Protein AF-A0A8S1L4P0-F1 (afdb_monomer_lite)

Structure (mmCIF, N/CA/C/O backbone):
data_AF-A0A8S1L4P0-F1
#
_entry.id   AF-A0A8S1L4P0-F1
#
loop_
_atom_site.group_PDB
_atom_site.id
_atom_site.type_symbol
_atom_site.label_atom_id
_atom_site.label_alt_id
_atom_site.label_comp_id
_atom_site.label_asym_id
_atom_site.label_entity_id
_atom_site.label_seq_id
_atom_site.pdbx_PDB_ins_code
_atom_site.Cartn_x
_atom_site.Cartn_y
_atom_site.Cartn_z
_atom_site.occupancy
_atom_site.B_iso_or_equiv
_atom_site.auth_seq_id
_atom_site.auth_comp_id
_atom_site.auth_asym_id
_atom_site.auth_atom_id
_atom_site.pdbx_PDB_model_num
ATOM 1 N N . MET A 1 1 ? -13.716 1.553 -16.088 1.00 51.84 1 MET A N 1
ATOM 2 C CA . MET A 1 1 ? -13.707 3.033 -16.037 1.00 51.84 1 MET A CA 1
ATOM 3 C C . MET A 1 1 ? -12.738 3.629 -17.053 1.00 51.84 1 MET A C 1
ATOM 5 O O . MET A 1 1 ? -13.216 4.311 -17.937 1.00 51.84 1 MET A O 1
ATOM 9 N N . LEU A 1 2 ? -11.431 3.328 -17.020 1.00 53.69 2 LEU A N 1
ATOM 10 C CA . LEU A 1 2 ? -10.482 3.833 -18.037 1.00 53.69 2 LEU A CA 1
ATOM 11 C C . LEU A 1 2 ? -10.821 3.385 -19.470 1.00 53.69 2 LEU A C 1
ATOM 13 O O . LEU A 1 2 ? -10.847 4.226 -20.359 1.00 53.69 2 LEU A O 1
ATOM 17 N N . MET A 1 3 ? -11.190 2.110 -19.658 1.00 55.22 3 MET A N 1
ATOM 18 C CA . MET A 1 3 ? -11.624 1.569 -20.959 1.00 55.22 3 MET A CA 1
ATOM 19 C C . MET A 1 3 ? -12.799 2.345 -21.574 1.00 55.22 3 MET A C 1
ATOM 21 O O . MET A 1 3 ? -12.795 2.590 -22.769 1.00 55.22 3 MET A O 1
ATOM 25 N N . LEU A 1 4 ? -13.745 2.819 -20.753 1.00 64.50 4 LEU A N 1
ATOM 26 C CA . LEU A 1 4 ? -14.908 3.588 -21.219 1.00 64.50 4 LEU A CA 1
ATOM 27 C C . LEU A 1 4 ? -14.502 4.952 -21.792 1.00 64.50 4 LEU A C 1
ATOM 29 O O . LEU A 1 4 ? -15.059 5.398 -22.786 1.00 64.50 4 LEU A O 1
ATOM 33 N N . PHE A 1 5 ? -13.513 5.616 -21.188 1.00 60.81 5 PHE A N 1
ATOM 34 C CA . PHE A 1 5 ? -12.991 6.881 -21.707 1.00 60.81 5 PHE A CA 1
ATOM 35 C C . PHE A 1 5 ? -12.177 6.678 -22.992 1.00 60.81 5 PHE A C 1
ATOM 37 O O . PHE A 1 5 ? -12.190 7.544 -23.864 1.00 60.81 5 PHE A O 1
ATOM 44 N N . THR A 1 6 ? -11.500 5.529 -23.123 1.00 63.00 6 THR A N 1
ATOM 45 C CA . THR A 1 6 ? -10.758 5.168 -24.342 1.00 63.00 6 THR A CA 1
ATOM 46 C C . THR A 1 6 ? -11.716 4.833 -25.489 1.00 63.00 6 THR A C 1
ATOM 48 O O . THR A 1 6 ? -11.514 5.294 -26.607 1.00 63.00 6 THR A O 1
ATOM 51 N N . GLU A 1 7 ? -12.796 4.102 -25.198 1.00 67.69 7 GLU A N 1
ATOM 52 C CA . GLU A 1 7 ? -13.884 3.800 -26.141 1.00 67.69 7 GLU A CA 1
ATOM 53 C C . GLU A 1 7 ? -14.654 5.058 -26.568 1.00 67.69 7 GLU A C 1
ATOM 55 O O . GLU A 1 7 ? -15.063 5.167 -27.719 1.00 67.69 7 GLU A O 1
ATOM 60 N N . ALA A 1 8 ? -14.789 6.044 -25.678 1.00 77.00 8 ALA A N 1
ATOM 61 C CA . ALA A 1 8 ? -15.396 7.340 -25.982 1.00 77.00 8 ALA A CA 1
ATOM 62 C C . ALA A 1 8 ? -14.486 8.288 -26.792 1.00 77.00 8 ALA A C 1
ATOM 64 O O . ALA A 1 8 ? -14.881 9.422 -27.062 1.00 77.00 8 ALA A O 1
ATOM 65 N N . GLY A 1 9 ? -13.267 7.867 -27.156 1.00 73.00 9 GLY A N 1
ATOM 66 C CA . GLY A 1 9 ? -12.324 8.673 -27.940 1.00 73.00 9 GLY A CA 1
ATOM 67 C C . GLY A 1 9 ? -11.803 9.921 -27.217 1.00 73.00 9 GLY A C 1
ATOM 68 O O . GLY A 1 9 ? -11.283 10.833 -27.859 1.00 73.00 9 GLY A O 1
ATOM 69 N N . LEU A 1 10 ? -11.948 9.989 -25.890 1.00 74.56 10 LEU A N 1
ATOM 70 C CA . LEU A 1 10 ? -11.500 11.133 -25.105 1.00 74.56 10 LEU A CA 1
ATOM 71 C C . LEU A 1 10 ? -9.979 11.067 -24.892 1.00 74.56 10 LEU A C 1
ATOM 73 O O . LEU A 1 10 ? -9.451 9.998 -24.575 1.00 74.56 10 LEU A O 1
ATOM 77 N N . PRO A 1 11 ? -9.252 12.190 -25.027 1.00 63.84 11 PRO A N 1
ATOM 78 C CA . PRO A 1 11 ? -7.826 12.223 -24.734 1.00 63.84 11 PRO A CA 1
ATOM 79 C C . PRO A 1 11 ? -7.593 12.014 -23.231 1.00 63.84 11 PRO A C 1
ATOM 81 O O . PRO A 1 11 ? -8.102 12.763 -22.398 1.00 63.84 11 PRO A O 1
ATOM 84 N N . ILE A 1 12 ? -6.804 10.993 -22.883 1.00 64.81 12 ILE A N 1
ATOM 85 C CA . ILE A 1 12 ? -6.453 10.645 -21.499 1.00 64.81 12 ILE A CA 1
ATOM 86 C C . ILE A 1 12 ? -4.948 10.810 -21.317 1.00 64.81 12 ILE A C 1
ATOM 88 O O . ILE A 1 12 ? -4.153 10.299 -22.104 1.00 64.81 12 ILE A O 1
ATOM 92 N N . ILE A 1 13 ? -4.556 11.469 -20.230 1.00 71.44 13 ILE A N 1
ATOM 93 C CA . ILE A 1 13 ? -3.169 11.506 -19.766 1.00 71.44 13 ILE A CA 1
ATOM 94 C C . ILE A 1 13 ? -3.050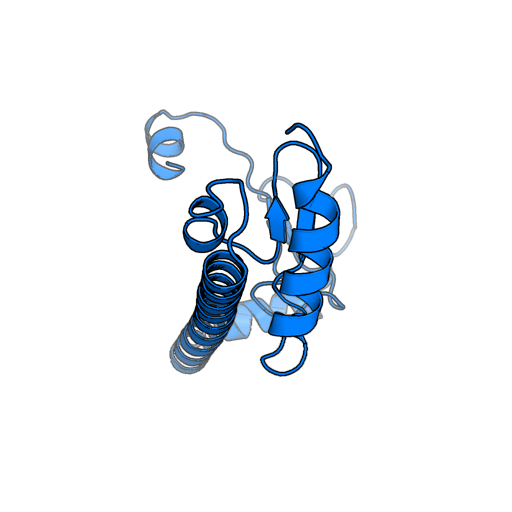 10.553 -18.579 1.00 71.44 13 ILE A C 1
ATOM 96 O O . ILE A 1 13 ? -3.800 10.674 -17.612 1.00 71.44 13 ILE A O 1
ATOM 100 N N . LEU A 1 14 ? -2.104 9.614 -18.641 1.00 67.94 14 LEU A N 1
ATOM 101 C CA . LEU A 1 14 ? -1.837 8.675 -17.554 1.00 67.94 14 LEU A CA 1
ATOM 102 C C . LEU A 1 14 ? -0.432 8.904 -16.995 1.00 67.94 14 LEU A C 1
ATOM 104 O O . LEU A 1 14 ? 0.560 8.784 -17.719 1.00 67.94 14 LEU A O 1
ATOM 108 N N . GLY A 1 15 ? -0.376 9.228 -15.701 1.00 74.31 15 GLY A N 1
ATOM 109 C CA . GLY A 1 15 ? 0.842 9.258 -14.898 1.00 74.31 15 GLY A CA 1
ATOM 110 C C . GLY A 1 15 ? 0.883 8.049 -13.967 1.00 74.31 15 GLY A C 1
ATOM 111 O O . GLY A 1 15 ? 0.089 7.954 -13.035 1.00 74.31 15 GLY A O 1
ATOM 112 N N . GLN A 1 16 ? 1.792 7.115 -14.227 1.00 77.94 16 GLN A N 1
ATOM 113 C CA . GLN A 1 16 ? 1.996 5.909 -13.427 1.00 77.94 16 GLN A CA 1
ATOM 114 C C . GLN A 1 16 ? 3.233 6.078 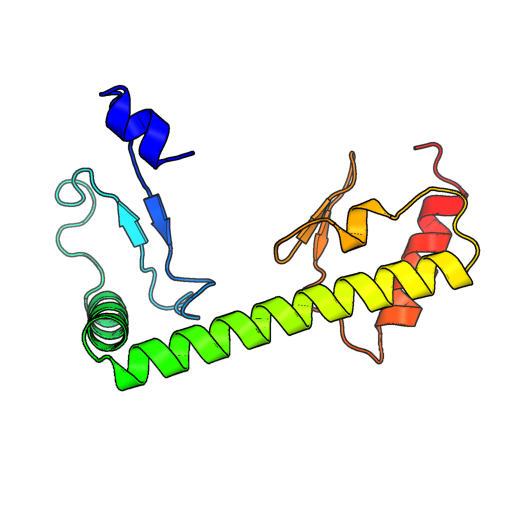-12.543 1.00 77.94 16 GLN A C 1
ATOM 116 O O . GLN A 1 16 ? 4.290 6.428 -13.054 1.00 77.94 16 GLN A O 1
ATOM 121 N N . SER A 1 17 ? 3.133 5.790 -11.244 1.00 80.69 17 SER A N 1
ATOM 122 C CA . SER A 1 17 ? 4.294 5.662 -10.346 1.00 80.69 17 SER A CA 1
ATOM 123 C C . SER A 1 17 ? 4.553 4.189 -10.029 1.00 80.69 17 SER A C 1
ATOM 125 O O . SER A 1 17 ? 3.610 3.395 -9.936 1.00 80.69 17 SER A O 1
ATOM 127 N N . PHE A 1 18 ? 5.830 3.836 -9.857 1.00 78.75 18 PHE A N 1
ATOM 128 C CA . PHE A 1 18 ? 6.261 2.502 -9.429 1.00 78.75 18 PHE A CA 1
ATOM 129 C C . PHE A 1 18 ? 6.760 2.454 -7.976 1.00 78.75 18 PHE A C 1
ATOM 131 O O . PHE A 1 18 ? 7.237 1.421 -7.504 1.00 78.75 18 PHE A O 1
ATOM 138 N N . ASP A 1 19 ? 6.643 3.557 -7.236 1.00 79.06 19 ASP A N 1
ATOM 139 C CA . ASP A 1 19 ? 7.245 3.684 -5.907 1.00 79.06 19 ASP A CA 1
ATOM 140 C C . ASP A 1 19 ? 6.623 2.702 -4.908 1.00 79.06 19 ASP A C 1
ATOM 142 O O . ASP A 1 19 ? 7.320 1.942 -4.241 1.00 79.06 19 ASP A O 1
ATOM 146 N N . GLN A 1 20 ? 5.290 2.675 -4.834 1.00 72.56 20 GLN A N 1
ATOM 147 C CA . GLN A 1 20 ? 4.572 1.927 -3.798 1.00 72.56 20 GLN A CA 1
ATOM 148 C C . GLN A 1 20 ? 4.256 0.479 -4.186 1.00 72.56 20 GLN A C 1
ATOM 150 O O . GLN A 1 20 ? 4.218 -0.390 -3.320 1.00 72.56 20 GLN A O 1
ATOM 155 N N . ASN A 1 21 ? 4.017 0.200 -5.469 1.00 76.00 21 ASN A N 1
ATOM 156 C CA . ASN A 1 21 ? 3.650 -1.141 -5.942 1.00 76.00 21 ASN A CA 1
ATOM 157 C C . ASN A 1 21 ? 4.868 -2.021 -6.276 1.00 76.00 21 ASN A C 1
ATOM 159 O O . ASN A 1 21 ? 4.749 -3.244 -6.251 1.00 76.00 21 ASN A O 1
ATOM 163 N N . MET A 1 22 ? 6.022 -1.422 -6.582 1.00 79.81 22 MET A N 1
ATOM 164 C CA . MET A 1 22 ? 7.283 -2.133 -6.813 1.00 79.81 22 MET A CA 1
ATOM 165 C C . MET A 1 22 ? 8.333 -1.846 -5.731 1.00 79.81 22 MET A C 1
ATOM 167 O O . MET A 1 22 ? 9.422 -2.405 -5.788 1.00 79.81 22 MET A O 1
ATOM 171 N N . GLY A 1 23 ? 8.030 -1.000 -4.738 1.00 76.00 23 GLY A N 1
ATOM 172 C CA . GLY A 1 23 ? 8.966 -0.656 -3.660 1.00 76.00 23 GLY A CA 1
ATOM 173 C C . GLY A 1 23 ? 10.147 0.204 -4.125 1.00 76.00 23 GLY A C 1
ATOM 174 O O . GLY A 1 23 ? 11.186 0.237 -3.470 1.00 76.00 23 GLY A O 1
ATOM 175 N N . LEU A 1 24 ? 10.014 0.890 -5.263 1.00 75.12 24 LEU A N 1
ATOM 176 C CA . LEU A 1 24 ? 11.104 1.599 -5.937 1.00 75.12 24 LEU A CA 1
ATOM 177 C C . LEU A 1 24 ? 11.167 3.094 -5.584 1.00 75.12 24 LEU A C 1
ATOM 179 O O . LEU A 1 24 ? 11.695 3.886 -6.359 1.00 75.12 24 LEU A O 1
ATOM 183 N N . SER A 1 25 ? 10.702 3.483 -4.393 1.00 70.81 25 SER A N 1
ATOM 184 C CA . SER A 1 25 ? 10.639 4.883 -3.936 1.00 70.81 25 SER A CA 1
ATOM 185 C C . SER A 1 25 ? 11.975 5.639 -4.029 1.00 70.81 25 SER A C 1
ATOM 187 O O . SER A 1 25 ? 12.000 6.847 -4.264 1.00 70.81 25 SER A O 1
ATOM 189 N N . GLY A 1 26 ? 13.103 4.937 -3.867 1.00 69.25 26 GLY A N 1
ATOM 190 C CA . GLY A 1 26 ? 14.447 5.514 -4.005 1.00 69.25 26 GLY A CA 1
ATOM 191 C C . GLY A 1 26 ? 14.930 5.672 -5.452 1.00 69.25 26 GLY A C 1
ATOM 192 O O . GLY A 1 26 ? 15.896 6.385 -5.696 1.00 69.25 26 GLY A O 1
ATOM 193 N N . GLN A 1 27 ? 14.266 5.030 -6.415 1.00 71.69 27 GLN A N 1
ATOM 194 C CA . GLN A 1 27 ? 14.671 4.989 -7.825 1.00 71.69 27 GLN A CA 1
ATOM 195 C C . GLN A 1 27 ? 13.963 6.041 -8.690 1.00 71.69 27 GLN A C 1
ATOM 197 O O . GLN A 1 27 ? 14.332 6.216 -9.850 1.00 71.69 27 GLN A O 1
ATOM 202 N N . ARG A 1 28 ? 12.975 6.757 -8.125 1.00 68.25 28 ARG A N 1
ATOM 203 C CA . ARG A 1 28 ? 12.278 7.897 -8.754 1.00 68.25 28 ARG A CA 1
ATOM 204 C C . ARG A 1 28 ? 11.692 7.541 -10.124 1.00 68.25 28 ARG A C 1
ATOM 206 O O . ARG A 1 28 ? 11.937 8.232 -11.112 1.00 68.25 28 ARG A O 1
ATOM 213 N N . ILE A 1 29 ? 10.933 6.448 -10.182 1.00 72.00 29 ILE A N 1
ATOM 214 C CA . ILE A 1 29 ? 10.419 5.906 -11.443 1.00 72.00 29 ILE A CA 1
ATOM 215 C C . ILE A 1 29 ? 8.934 6.221 -11.572 1.00 72.00 29 ILE A C 1
ATOM 217 O O . ILE A 1 29 ? 8.105 5.798 -10.763 1.00 72.00 29 ILE A O 1
ATOM 221 N N . GLY A 1 30 ? 8.592 6.876 -12.672 1.00 67.19 30 GLY A N 1
ATOM 222 C CA . GLY A 1 30 ? 7.228 6.970 -13.154 1.00 67.19 30 GLY A CA 1
ATOM 223 C C . GLY A 1 30 ? 7.191 6.912 -14.675 1.00 67.19 30 GLY A C 1
ATOM 224 O O . GLY A 1 30 ? 8.207 7.103 -15.341 1.00 67.19 30 GLY A O 1
ATOM 225 N N . CYS A 1 31 ? 6.016 6.636 -15.226 1.00 68.12 31 CYS A N 1
ATOM 226 C CA . CYS A 1 31 ? 5.746 6.706 -16.652 1.00 68.12 31 CYS A CA 1
ATOM 227 C C . CYS A 1 31 ? 4.655 7.752 -16.886 1.00 68.12 31 CYS A C 1
ATOM 229 O O . CYS A 1 31 ? 3.537 7.603 -16.396 1.00 68.12 31 CYS A O 1
ATOM 231 N N . LEU A 1 32 ? 4.983 8.810 -17.626 1.00 67.94 32 LEU A N 1
ATOM 232 C CA . LEU A 1 32 ? 4.011 9.758 -18.160 1.00 67.94 32 LEU A CA 1
ATOM 233 C C . LEU A 1 32 ? 3.979 9.569 -19.674 1.00 67.94 32 LEU A C 1
ATOM 235 O O . LEU A 1 32 ? 4.992 9.764 -20.343 1.00 67.94 32 LEU A O 1
ATOM 239 N N . SER A 1 33 ? 2.822 9.206 -20.222 1.00 56.62 33 SER A N 1
ATOM 240 C CA . SER A 1 33 ? 2.701 8.811 -21.637 1.00 56.62 33 SER A CA 1
ATOM 241 C C . SER A 1 33 ? 2.741 9.985 -22.639 1.00 56.62 33 SER A C 1
ATOM 243 O O . SER A 1 33 ? 2.274 9.840 -23.762 1.00 56.62 33 SER A O 1
ATOM 245 N N . LEU A 1 34 ? 3.271 11.158 -22.262 1.00 50.25 34 LEU A N 1
ATOM 246 C CA . LEU A 1 34 ? 3.051 12.413 -22.998 1.00 50.25 34 LEU A CA 1
ATOM 247 C C . LEU A 1 34 ? 4.274 13.343 -23.083 1.00 50.25 34 LEU A C 1
ATOM 249 O O . LEU A 1 34 ? 4.128 14.550 -23.012 1.00 50.25 34 LEU A O 1
ATOM 253 N N . VAL A 1 35 ? 5.465 12.790 -23.351 1.00 48.31 35 VAL A N 1
ATOM 254 C CA . VAL A 1 35 ? 6.716 13.530 -23.658 1.00 48.31 35 VAL A CA 1
ATOM 255 C C . VAL A 1 35 ? 7.512 13.965 -22.415 1.00 48.31 35 VAL A C 1
ATOM 257 O O . VAL A 1 35 ? 7.218 14.967 -21.779 1.00 48.31 35 VAL A O 1
ATOM 260 N N . SER A 1 36 ? 8.595 13.240 -22.098 1.00 48.38 36 SER A N 1
ATOM 261 C CA . SER A 1 36 ? 9.541 13.602 -21.020 1.00 48.38 36 SER A CA 1
ATOM 262 C C . SER A 1 36 ? 10.829 14.283 -21.509 1.00 48.38 36 SER A C 1
ATOM 264 O O . SER A 1 36 ? 11.655 14.677 -20.689 1.00 48.38 36 SER A O 1
ATOM 266 N N . ARG A 1 37 ? 11.044 14.393 -22.830 1.00 45.22 37 ARG A N 1
ATOM 267 C CA . ARG A 1 37 ? 12.354 14.764 -23.405 1.00 45.22 37 ARG A CA 1
ATOM 268 C C . ARG A 1 37 ? 12.710 16.249 -23.223 1.00 45.22 37 ARG A C 1
ATOM 270 O O . ARG A 1 37 ? 13.883 16.593 -23.252 1.00 45.22 37 ARG A O 1
ATOM 277 N N . SER A 1 38 ? 11.718 17.116 -23.025 1.00 46.19 38 SER A N 1
ATOM 278 C CA . SER A 1 38 ? 11.911 18.558 -22.806 1.00 46.19 38 SER A CA 1
ATOM 279 C C . SER A 1 38 ? 12.225 18.926 -21.355 1.00 46.19 38 SER A C 1
ATOM 281 O O . SER A 1 38 ? 12.752 20.007 -21.114 1.00 46.19 38 SER A O 1
ATOM 283 N N . LEU A 1 39 ? 11.908 18.052 -20.393 1.00 53.25 39 LEU A N 1
ATOM 284 C CA . LEU A 1 39 ? 12.087 18.335 -18.969 1.00 53.25 39 LEU A CA 1
ATOM 285 C C . LEU A 1 39 ? 13.427 17.804 -18.468 1.00 53.25 39 LEU A C 1
ATOM 287 O O . LEU A 1 39 ? 14.206 18.582 -17.927 1.00 53.25 39 LEU A O 1
ATOM 291 N N . TRP A 1 40 ? 13.730 16.521 -18.693 1.00 54.22 40 TRP A N 1
ATOM 292 C CA . TRP A 1 40 ? 14.994 15.898 -18.284 1.00 54.22 40 TRP A CA 1
ATOM 293 C C . TRP A 1 40 ? 15.596 15.135 -19.470 1.00 54.22 40 TRP A C 1
ATOM 295 O O . TRP A 1 40 ? 14.927 14.295 -20.068 1.00 54.22 40 TRP A O 1
ATOM 305 N N . SER A 1 41 ? 16.860 15.428 -19.804 1.00 52.81 41 SER A N 1
ATOM 306 C CA . SER A 1 41 ? 17.555 14.887 -20.988 1.00 52.81 41 SER A CA 1
ATOM 307 C C . SER A 1 41 ? 17.505 13.351 -21.058 1.00 52.81 41 SER A C 1
ATOM 309 O O . SER A 1 41 ? 17.110 12.787 -22.079 1.00 52.81 41 SER A O 1
ATOM 311 N N . CYS A 1 42 ? 17.800 12.675 -19.941 1.00 56.25 42 CYS A N 1
ATOM 312 C CA . CYS A 1 42 ? 17.732 11.219 -19.813 1.00 56.25 42 CYS A CA 1
ATOM 313 C C . CYS A 1 42 ? 17.012 10.835 -18.505 1.00 56.25 42 CYS A C 1
ATOM 315 O O . CYS A 1 42 ? 17.474 11.235 -17.434 1.00 56.25 42 CYS A O 1
ATOM 317 N N . PRO A 1 43 ? 15.908 10.066 -18.545 1.00 64.00 43 PRO A N 1
ATOM 318 C CA . PRO A 1 43 ? 15.241 9.587 -17.335 1.00 64.00 43 PRO A CA 1
ATOM 319 C C . PRO A 1 43 ? 16.081 8.524 -16.588 1.00 64.00 43 PRO A C 1
ATOM 321 O O . PRO A 1 43 ? 16.938 7.881 -17.202 1.00 64.00 43 PRO A O 1
ATOM 324 N N . PRO A 1 44 ? 15.837 8.287 -15.280 1.00 70.31 44 PRO A N 1
ATOM 325 C CA . PRO A 1 44 ? 16.554 7.278 -14.492 1.00 70.31 44 PRO A CA 1
ATOM 326 C C . PRO A 1 44 ? 16.417 5.856 -15.074 1.00 70.31 44 PRO A C 1
ATOM 328 O O . PRO A 1 44 ? 15.351 5.244 -15.033 1.00 70.31 44 PRO A O 1
ATOM 331 N N . VAL A 1 45 ? 17.514 5.305 -15.606 1.00 74.00 45 VAL A N 1
ATOM 332 C CA . VAL A 1 45 ? 17.503 4.024 -16.348 1.00 74.00 45 VAL A CA 1
ATOM 333 C C . VAL A 1 45 ? 17.425 2.805 -15.429 1.00 74.00 45 VAL A C 1
ATOM 335 O O . VAL A 1 45 ? 16.788 1.811 -15.770 1.00 74.00 45 VAL A O 1
ATOM 338 N N . HIS A 1 46 ? 18.078 2.858 -14.266 1.00 75.69 46 HIS A N 1
ATOM 339 C CA . HIS A 1 46 ? 18.227 1.690 -13.394 1.00 75.69 46 HIS A CA 1
ATOM 340 C C . HIS A 1 46 ? 16.870 1.144 -12.940 1.00 75.69 46 HIS A C 1
ATOM 342 O O . HIS A 1 46 ? 16.557 -0.029 -13.142 1.00 75.69 46 HIS A O 1
ATOM 348 N N . GLY A 1 47 ? 16.026 2.026 -12.414 1.00 73.06 47 GLY A N 1
ATOM 349 C CA . GLY A 1 47 ? 14.684 1.676 -11.995 1.00 73.06 47 GLY A CA 1
ATOM 350 C C . GLY A 1 47 ? 13.777 1.210 -13.139 1.00 73.06 47 GLY A C 1
ATOM 351 O O . GLY A 1 47 ? 13.076 0.207 -13.002 1.00 73.06 47 GLY A O 1
ATOM 352 N N . ALA A 1 48 ? 13.845 1.876 -14.296 1.00 76.50 48 ALA A N 1
ATOM 353 C CA . ALA A 1 48 ? 13.107 1.461 -15.487 1.00 76.50 48 ALA A CA 1
ATOM 354 C C . ALA A 1 48 ? 13.488 0.037 -15.934 1.00 76.50 48 ALA A C 1
ATOM 356 O O . ALA A 1 48 ? 12.612 -0.748 -16.291 1.00 76.50 48 ALA A O 1
ATOM 357 N N . ARG A 1 49 ? 14.772 -0.334 -15.843 1.00 81.56 49 ARG A N 1
ATOM 358 C CA . ARG A 1 49 ? 15.259 -1.677 -16.191 1.00 81.56 49 ARG A CA 1
ATOM 359 C C . ARG A 1 49 ? 14.817 -2.752 -15.197 1.00 81.56 49 ARG A C 1
ATOM 361 O O . ARG A 1 49 ? 14.541 -3.881 -15.603 1.00 81.56 49 ARG A O 1
ATOM 368 N N . ILE A 1 50 ? 14.716 -2.414 -13.910 1.00 82.44 50 ILE A N 1
ATOM 369 C CA . ILE A 1 50 ? 14.137 -3.307 -12.894 1.00 82.44 50 ILE A CA 1
ATOM 370 C C . ILE A 1 50 ? 12.663 -3.569 -13.216 1.00 82.44 50 ILE A C 1
ATOM 372 O O . ILE A 1 50 ? 12.261 -4.728 -13.324 1.00 82.44 50 ILE A O 1
ATOM 376 N N . ALA A 1 51 ? 11.879 -2.509 -13.439 1.00 82.44 51 ALA A N 1
ATOM 377 C CA . ALA A 1 51 ? 10.469 -2.632 -13.804 1.00 82.44 51 ALA A CA 1
ATOM 378 C C . ALA A 1 51 ? 10.293 -3.442 -15.102 1.00 82.44 51 ALA A C 1
ATOM 380 O O . ALA A 1 51 ? 9.476 -4.358 -15.154 1.00 82.44 51 ALA A O 1
ATOM 381 N N . GLU A 1 52 ? 11.116 -3.179 -16.122 1.00 85.75 52 GLU A N 1
ATOM 382 C CA . GLU A 1 52 ? 11.142 -3.942 -17.373 1.00 85.75 52 GLU A CA 1
ATOM 383 C C . GLU A 1 52 ? 11.413 -5.434 -17.133 1.00 85.75 52 GLU A C 1
ATOM 385 O O . GLU A 1 52 ? 10.709 -6.284 -17.675 1.00 85.75 52 GLU A O 1
ATOM 390 N N . THR A 1 53 ? 12.405 -5.765 -16.306 1.00 87.19 53 THR A N 1
ATOM 391 C CA . THR A 1 53 ? 12.779 -7.158 -16.015 1.00 87.19 53 THR A CA 1
ATOM 392 C C . THR A 1 53 ? 11.647 -7.903 -15.308 1.00 87.19 53 THR A C 1
ATOM 394 O O . THR A 1 53 ? 11.345 -9.045 -15.664 1.00 87.19 53 THR A O 1
ATOM 397 N N . ILE A 1 54 ? 10.991 -7.249 -14.342 1.00 86.94 54 ILE A N 1
ATOM 398 C CA . ILE A 1 54 ? 9.840 -7.807 -13.619 1.00 86.94 54 ILE A CA 1
ATOM 399 C C . ILE A 1 54 ? 8.675 -8.057 -14.580 1.00 86.94 54 ILE A C 1
ATOM 401 O O . ILE A 1 54 ? 8.065 -9.121 -14.526 1.00 86.94 54 ILE A O 1
ATOM 405 N N . LEU A 1 55 ? 8.380 -7.108 -15.472 1.00 87.50 55 LEU A N 1
ATOM 406 C CA . LEU A 1 55 ? 7.245 -7.199 -16.394 1.00 87.50 55 LEU A CA 1
ATOM 407 C C . LEU A 1 55 ? 7.485 -8.171 -17.559 1.00 87.50 55 LEU A C 1
ATOM 409 O O . LEU A 1 55 ? 6.540 -8.811 -18.015 1.00 87.50 55 LEU A O 1
ATOM 413 N N . LYS A 1 56 ? 8.726 -8.309 -18.046 1.00 89.25 56 LYS A N 1
ATOM 414 C CA . LYS A 1 56 ? 9.056 -9.189 -19.182 1.00 89.25 56 LYS A CA 1
ATOM 415 C C . LYS A 1 56 ? 9.193 -10.661 -18.806 1.00 89.25 56 LYS A C 1
ATOM 417 O O . LYS A 1 56 ? 8.999 -11.512 -19.669 1.00 89.25 56 LYS A O 1
ATOM 422 N N . ASN A 1 57 ? 9.559 -10.983 -17.565 1.00 92.38 57 ASN A N 1
ATOM 423 C CA . ASN A 1 57 ? 9.773 -12.366 -17.142 1.00 92.38 57 ASN A CA 1
ATOM 424 C C . ASN A 1 57 ? 8.512 -12.937 -16.466 1.00 92.38 57 ASN A C 1
ATOM 426 O O . ASN A 1 57 ? 8.218 -12.546 -15.335 1.00 92.38 57 ASN A O 1
ATOM 430 N N . PRO A 1 58 ? 7.810 -13.920 -17.068 1.00 92.06 58 PRO A N 1
ATOM 431 C CA . PRO A 1 58 ? 6.562 -14.448 -16.514 1.00 92.06 58 PRO A CA 1
ATOM 432 C C . PRO A 1 58 ? 6.696 -15.011 -15.094 1.00 92.06 58 PRO A C 1
ATOM 434 O O . PRO A 1 58 ? 5.771 -14.889 -14.296 1.00 92.06 58 PRO A O 1
ATOM 437 N N . LYS A 1 59 ? 7.847 -15.607 -14.749 1.00 92.62 59 LYS A N 1
ATOM 438 C CA . LYS A 1 59 ? 8.073 -16.179 -13.412 1.00 92.62 59 LYS A CA 1
ATOM 439 C C . LYS A 1 59 ? 8.183 -15.084 -12.351 1.00 92.62 59 LYS A C 1
ATOM 441 O O . LYS A 1 59 ? 7.537 -15.172 -11.310 1.00 92.62 59 LYS A O 1
ATOM 446 N N . ILE A 1 60 ? 8.977 -14.049 -12.631 1.00 90.25 60 ILE A N 1
ATOM 447 C CA . ILE A 1 60 ? 9.188 -12.917 -11.715 1.00 90.25 60 ILE A CA 1
ATOM 448 C C . ILE A 1 60 ? 7.912 -12.079 -11.615 1.00 90.25 60 ILE A C 1
ATOM 450 O O . ILE A 1 60 ? 7.529 -11.675 -10.523 1.00 90.25 60 ILE A O 1
ATOM 454 N N . TYR A 1 61 ? 7.202 -11.898 -12.729 1.00 89.31 61 TYR A N 1
ATOM 455 C CA . TYR A 1 61 ? 5.916 -11.214 -12.759 1.00 89.31 61 TYR A CA 1
ATOM 456 C C . TYR A 1 61 ? 4.881 -11.878 -11.839 1.00 89.31 61 TYR A C 1
ATOM 458 O O . TYR A 1 61 ? 4.219 -11.199 -11.056 1.00 89.31 61 TYR A O 1
ATOM 466 N N . GLN A 1 62 ? 4.765 -13.210 -11.882 1.00 91.38 62 GLN A N 1
ATOM 467 C CA . GLN A 1 62 ? 3.853 -13.945 -10.998 1.00 91.38 62 GLN A CA 1
ATOM 468 C C . GLN A 1 62 ? 4.255 -13.840 -9.523 1.00 91.38 62 GLN A C 1
ATOM 470 O O . GLN A 1 62 ? 3.384 -13.709 -8.660 1.00 91.38 62 GLN A O 1
ATOM 475 N N . LEU A 1 63 ? 5.558 -13.857 -9.227 1.00 92.00 63 LEU A N 1
ATOM 476 C CA . LEU A 1 63 ? 6.056 -13.632 -7.871 1.00 92.00 63 LEU A CA 1
ATOM 477 C C . LEU A 1 63 ? 5.694 -12.226 -7.376 1.00 92.00 63 LEU A C 1
ATOM 479 O O . LEU A 1 63 ? 5.098 -12.095 -6.310 1.00 92.00 63 LEU A O 1
ATOM 483 N N . TRP A 1 64 ? 5.952 -11.199 -8.186 1.00 91.38 64 TRP A N 1
ATOM 484 C CA . TRP A 1 64 ? 5.591 -9.817 -7.874 1.00 91.38 64 TRP A CA 1
ATOM 485 C C . TRP A 1 64 ? 4.081 -9.660 -7.640 1.00 91.38 64 TRP A C 1
ATOM 487 O O . TRP A 1 64 ? 3.664 -9.088 -6.634 1.00 91.38 64 TRP A O 1
ATOM 497 N N . LEU A 1 65 ? 3.235 -10.245 -8.499 1.00 90.44 65 LEU A N 1
ATOM 498 C CA . LEU A 1 65 ? 1.781 -10.245 -8.302 1.00 90.44 65 LEU A CA 1
ATOM 499 C C . LEU A 1 65 ? 1.371 -10.901 -6.978 1.00 90.44 65 LEU A C 1
ATOM 501 O O . LEU A 1 65 ? 0.453 -10.421 -6.308 1.00 90.44 65 LEU A O 1
ATOM 505 N N . LYS A 1 66 ? 2.027 -12.002 -6.599 1.00 92.81 66 LYS A N 1
ATOM 506 C CA . LYS A 1 66 ? 1.783 -12.676 -5.320 1.00 92.81 66 LYS A CA 1
ATOM 507 C C . LYS A 1 66 ? 2.164 -11.775 -4.146 1.00 92.81 66 LYS A C 1
ATOM 509 O O . LYS A 1 66 ? 1.364 -11.629 -3.227 1.00 92.81 66 LYS A O 1
ATOM 514 N N . GLU A 1 67 ? 3.334 -11.149 -4.181 1.00 89.44 67 GLU A N 1
ATOM 515 C CA . GLU A 1 67 ? 3.810 -10.256 -3.118 1.00 89.44 67 GLU A CA 1
ATOM 516 C C . GLU A 1 67 ? 2.912 -9.027 -2.951 1.00 89.44 67 GLU A C 1
ATOM 518 O O . GLU A 1 67 ? 2.493 -8.715 -1.835 1.00 89.44 67 GLU A O 1
ATOM 523 N N . VAL A 1 68 ? 2.519 -8.383 -4.055 1.00 89.38 68 VAL A N 1
ATOM 524 C CA . VAL A 1 68 ? 1.586 -7.246 -4.029 1.00 89.38 68 VAL A CA 1
ATOM 525 C C . VAL A 1 68 ? 0.237 -7.653 -3.434 1.00 89.38 68 VAL A C 1
ATOM 527 O O . VAL A 1 68 ? -0.313 -6.931 -2.599 1.00 89.38 68 VAL A O 1
ATOM 530 N N . ARG A 1 69 ? -0.288 -8.832 -3.797 1.00 90.31 69 ARG A N 1
ATOM 531 C CA . ARG A 1 69 ? -1.529 -9.364 -3.208 1.00 90.31 69 ARG A CA 1
ATOM 532 C C . ARG A 1 69 ? -1.396 -9.621 -1.711 1.00 90.31 69 ARG A C 1
ATOM 534 O O . ARG A 1 69 ? -2.305 -9.260 -0.969 1.00 90.31 69 ARG A O 1
ATOM 541 N N . LEU A 1 70 ? -0.284 -10.200 -1.262 1.00 90.88 70 LEU A N 1
ATOM 542 C CA . LEU A 1 70 ? -0.029 -10.439 0.162 1.00 90.88 70 LEU A CA 1
ATOM 543 C C . LEU A 1 70 ? 0.034 -9.124 0.948 1.00 90.88 70 LEU A C 1
ATOM 545 O O . LEU A 1 70 ? -0.570 -9.014 2.015 1.00 90.88 70 LEU A O 1
ATOM 549 N N . MET A 1 71 ? 0.697 -8.098 0.406 1.00 87.12 71 MET A N 1
ATOM 550 C CA . MET A 1 71 ? 0.739 -6.771 1.026 1.00 87.12 71 MET A CA 1
ATOM 551 C C . MET A 1 71 ? -0.652 -6.131 1.108 1.00 87.12 71 MET A C 1
ATOM 553 O O . MET A 1 71 ? -1.021 -5.598 2.157 1.00 87.12 71 MET A O 1
ATOM 557 N N . ALA A 1 72 ? -1.449 -6.229 0.041 1.00 88.00 72 ALA A N 1
ATOM 558 C CA . ALA A 1 72 ? -2.821 -5.728 0.032 1.00 88.00 72 ALA A CA 1
ATOM 559 C C . ALA A 1 72 ? -3.704 -6.460 1.059 1.00 88.00 72 ALA A C 1
ATOM 561 O O . ALA A 1 72 ? -4.432 -5.817 1.816 1.00 88.00 72 ALA A O 1
ATOM 562 N N . GLN A 1 73 ? -3.593 -7.790 1.143 1.00 90.69 73 GLN A N 1
ATOM 563 C CA . GLN A 1 73 ? -4.300 -8.599 2.139 1.00 90.69 73 GLN A CA 1
ATOM 564 C C . GLN A 1 73 ? -3.895 -8.231 3.566 1.00 90.69 73 GLN A C 1
ATOM 566 O O . GLN A 1 73 ? -4.762 -8.105 4.427 1.00 90.69 73 GLN A O 1
ATOM 571 N N . ARG A 1 74 ? -2.603 -7.985 3.821 1.00 90.00 74 ARG A N 1
ATOM 572 C CA . ARG A 1 74 ? -2.123 -7.529 5.134 1.00 90.00 74 ARG A CA 1
ATOM 573 C C . ARG A 1 74 ? -2.808 -6.230 5.554 1.00 90.00 74 ARG A C 1
ATOM 575 O O . ARG A 1 74 ? -3.313 -6.145 6.669 1.00 90.00 74 ARG A O 1
ATOM 582 N N . ILE A 1 75 ? -2.865 -5.240 4.660 1.00 88.31 75 ILE A N 1
ATOM 583 C CA . ILE A 1 75 ? -3.534 -3.958 4.932 1.00 88.31 75 ILE A CA 1
ATOM 584 C C . ILE A 1 75 ? -5.029 -4.181 5.188 1.00 88.31 75 ILE A C 1
ATOM 586 O O . ILE A 1 75 ? -5.570 -3.636 6.148 1.00 88.31 75 ILE A O 1
ATOM 590 N N . GLN A 1 76 ? -5.6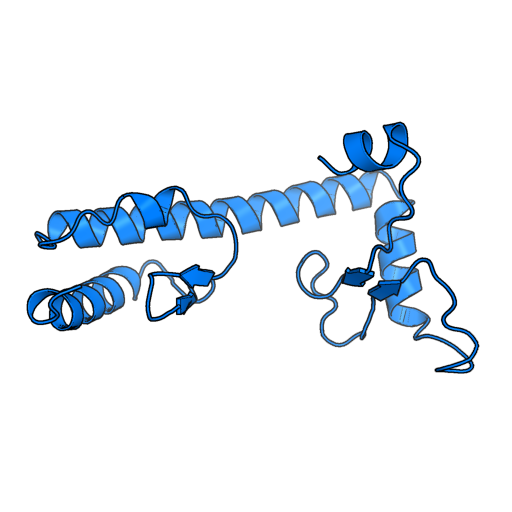88 -5.015 4.382 1.00 89.38 76 GLN A N 1
ATOM 591 C CA . GLN A 1 76 ? -7.107 -5.320 4.556 1.00 89.38 76 GLN A CA 1
ATOM 592 C C . GLN A 1 76 ? -7.399 -5.999 5.903 1.00 89.38 76 GLN A C 1
ATOM 594 O O . GLN A 1 76 ? -8.360 -5.642 6.585 1.00 89.38 76 GLN A O 1
ATOM 599 N N . ASN A 1 77 ? -6.541 -6.928 6.326 1.00 90.38 77 ASN A N 1
ATOM 600 C CA . ASN A 1 77 ? -6.656 -7.588 7.624 1.00 90.38 77 ASN A CA 1
ATOM 601 C C . ASN A 1 77 ? -6.471 -6.591 8.772 1.00 90.38 77 ASN A C 1
ATOM 603 O O . ASN A 1 77 ? -7.258 -6.600 9.716 1.00 90.38 77 ASN A O 1
ATOM 607 N N . MET A 1 78 ? -5.499 -5.676 8.667 1.00 89.56 78 MET A N 1
ATOM 608 C CA . MET A 1 78 ? -5.315 -4.611 9.660 1.00 89.56 78 MET A CA 1
ATOM 609 C C . MET A 1 78 ? -6.544 -3.701 9.750 1.00 89.56 78 MET A C 1
ATOM 611 O O . MET A 1 78 ? -6.976 -3.367 10.850 1.00 89.56 78 MET A O 1
ATOM 615 N N . ARG A 1 79 ? -7.179 -3.361 8.619 1.00 88.94 79 ARG A N 1
ATOM 616 C CA . ARG A 1 79 ? -8.440 -2.595 8.608 1.00 88.94 79 ARG A CA 1
ATOM 617 C C . ARG A 1 79 ? -9.563 -3.325 9.335 1.00 88.94 79 ARG A C 1
ATOM 619 O O . ARG A 1 79 ? -10.297 -2.708 10.110 1.00 88.94 79 ARG A O 1
ATOM 626 N N . TYR A 1 80 ? -9.693 -4.628 9.098 1.00 89.94 80 TYR A N 1
ATOM 627 C CA . TYR A 1 80 ? -10.698 -5.450 9.764 1.00 89.94 80 TYR A CA 1
ATOM 628 C C . TYR A 1 80 ? -10.463 -5.508 11.275 1.00 89.94 80 TYR A C 1
ATOM 630 O O . TYR A 1 80 ? -11.376 -5.207 12.044 1.00 89.94 80 TYR A O 1
ATOM 638 N N . SER A 1 81 ? -9.236 -5.814 11.700 1.00 89.62 81 SER A N 1
ATOM 639 C CA . SER A 1 81 ? -8.865 -5.875 13.116 1.00 89.62 81 SER A CA 1
ATOM 640 C C . SER A 1 81 ? -9.049 -4.527 13.819 1.00 89.62 81 SER A C 1
ATOM 642 O O . SER A 1 81 ? -9.555 -4.489 14.938 1.00 89.62 81 SER A O 1
ATOM 644 N N . PHE A 1 82 ? -8.727 -3.417 13.148 1.00 88.56 82 PHE A N 1
ATOM 645 C CA . PHE A 1 82 ? -8.922 -2.069 13.682 1.00 88.56 82 PHE A CA 1
ATOM 646 C C . PHE A 1 82 ? -10.410 -1.744 13.858 1.00 88.56 82 PHE A C 1
ATOM 648 O O . PHE A 1 82 ? -10.841 -1.354 14.940 1.00 88.56 82 PHE A O 1
ATOM 655 N N . THR A 1 83 ? -11.222 -2.004 12.828 1.00 87.94 83 THR A N 1
ATOM 656 C CA . THR A 1 83 ? -12.681 -1.803 12.884 1.00 87.94 83 THR A CA 1
ATOM 657 C C . THR A 1 83 ? -13.325 -2.683 13.959 1.00 87.94 83 THR A C 1
ATOM 659 O O . THR A 1 83 ? -14.253 -2.254 14.641 1.00 87.94 83 THR A O 1
ATOM 662 N N . LYS A 1 84 ? -12.837 -3.918 14.130 1.00 89.88 84 LYS A N 1
ATOM 663 C CA . LYS A 1 84 ? -13.297 -4.836 15.176 1.00 89.88 84 LYS A CA 1
ATOM 664 C C . LYS A 1 84 ? -12.983 -4.292 16.573 1.00 89.88 84 LYS A C 1
ATOM 666 O O . LYS A 1 84 ? -13.894 -4.218 17.389 1.00 89.88 84 LYS A O 1
ATOM 671 N N . ALA A 1 85 ? -11.746 -3.854 16.816 1.00 89.12 85 ALA A N 1
ATOM 672 C CA . ALA A 1 85 ? -11.347 -3.270 18.097 1.00 89.12 85 ALA A CA 1
ATOM 673 C C . ALA A 1 85 ? -12.192 -2.032 18.455 1.00 89.12 85 ALA A C 1
ATOM 675 O O . ALA A 1 85 ? -12.614 -1.876 19.595 1.00 89.12 85 ALA A O 1
ATOM 676 N N . LEU A 1 86 ? -12.513 -1.187 17.472 1.00 87.06 86 LEU A N 1
ATOM 677 C CA . LEU A 1 86 ? -13.367 -0.010 17.670 1.00 87.06 86 LEU A CA 1
ATOM 678 C C . LEU A 1 86 ? -14.818 -0.363 18.021 1.00 87.06 86 LEU A C 1
ATOM 680 O O . LEU A 1 86 ? -15.442 0.323 18.830 1.00 87.06 86 LEU A O 1
ATOM 684 N N . LYS A 1 87 ? -15.354 -1.442 17.439 1.00 87.19 87 LYS A N 1
ATOM 685 C CA . LYS A 1 87 ? -16.681 -1.963 17.799 1.00 87.19 87 LYS A CA 1
ATOM 686 C C . LYS A 1 87 ? -16.703 -2.530 19.216 1.00 87.19 87 LYS A C 1
ATOM 688 O O . LYS A 1 87 ? -17.655 -2.277 19.942 1.00 87.19 87 LYS A O 1
ATOM 693 N N . GLU A 1 88 ? -15.664 -3.265 19.608 1.00 88.56 88 GLU A N 1
ATOM 694 C CA . GLU A 1 88 ? -15.527 -3.822 20.963 1.00 88.56 88 GLU A CA 1
ATOM 695 C C . GLU A 1 88 ? -15.427 -2.727 22.036 1.00 88.56 88 GLU A C 1
ATOM 697 O O . GLU A 1 88 ? -15.959 -2.896 23.128 1.00 88.56 88 GLU A O 1
ATOM 702 N N . LEU A 1 89 ? -14.812 -1.585 21.711 1.00 87.38 89 LEU A N 1
ATOM 703 C CA . LEU A 1 89 ? -14.738 -0.410 22.588 1.00 87.38 89 LEU A CA 1
ATOM 704 C C . LEU A 1 89 ? -16.058 0.376 22.688 1.00 87.38 89 LEU A C 1
ATOM 706 O O . LEU A 1 89 ? -16.139 1.318 23.468 1.00 87.38 89 LEU A O 1
ATOM 710 N N . GLY A 1 90 ? -17.089 0.021 21.914 1.00 83.06 90 GLY A N 1
ATOM 711 C CA . GLY A 1 90 ? -18.375 0.719 21.945 1.00 83.06 90 GLY A CA 1
ATOM 712 C C . GLY A 1 90 ? -18.317 2.114 21.319 1.00 83.06 90 GLY A C 1
ATOM 713 O O . GLY A 1 90 ? -18.910 3.051 21.850 1.00 83.06 90 GLY A O 1
ATOM 714 N N . SER A 1 91 ? -17.585 2.273 20.208 1.00 76.06 91 SER A N 1
ATOM 715 C CA . SER A 1 91 ? -17.503 3.563 19.514 1.00 76.06 91 SER A CA 1
ATOM 716 C C . SER A 1 91 ? -18.895 4.138 19.196 1.00 76.06 91 SER A C 1
ATOM 718 O O . SER A 1 91 ? -19.715 3.429 18.609 1.00 76.06 91 SER A O 1
ATOM 720 N N . PRO A 1 92 ? -19.168 5.415 19.532 1.00 71.00 92 PRO A N 1
ATOM 721 C CA . PRO A 1 92 ? -20.486 6.028 19.346 1.00 71.00 92 PRO A CA 1
ATOM 722 C C . PRO A 1 92 ? -20.847 6.289 17.875 1.00 71.00 92 PRO A C 1
ATOM 724 O O . PRO A 1 92 ? -21.960 6.721 17.579 1.00 71.00 92 PRO A O 1
ATOM 727 N N . HIS A 1 93 ? -19.924 6.062 16.937 1.00 74.56 93 HIS A N 1
ATOM 728 C CA . HIS A 1 93 ? -20.116 6.330 15.512 1.00 74.56 93 HIS A CA 1
ATOM 729 C C . HIS A 1 93 ? -19.965 5.056 14.680 1.00 74.56 93 HIS A C 1
ATOM 731 O O . HIS A 1 93 ? -19.099 4.223 14.963 1.00 74.56 93 HIS A O 1
ATOM 737 N N . ASP A 1 94 ? -20.760 4.919 13.610 1.00 77.38 94 ASP A N 1
ATOM 738 C CA . ASP A 1 94 ? -20.588 3.805 12.674 1.00 77.38 94 ASP A CA 1
ATOM 739 C C . ASP A 1 94 ? -19.296 3.977 11.864 1.00 77.38 94 ASP A C 1
ATOM 741 O O . ASP A 1 94 ? -19.193 4.786 10.943 1.00 77.38 94 ASP A O 1
ATOM 745 N N . GLN A 1 95 ? -18.298 3.171 12.211 1.00 77.25 95 GLN A N 1
ATOM 746 C CA . GLN A 1 95 ? -16.989 3.156 11.563 1.00 77.25 95 GLN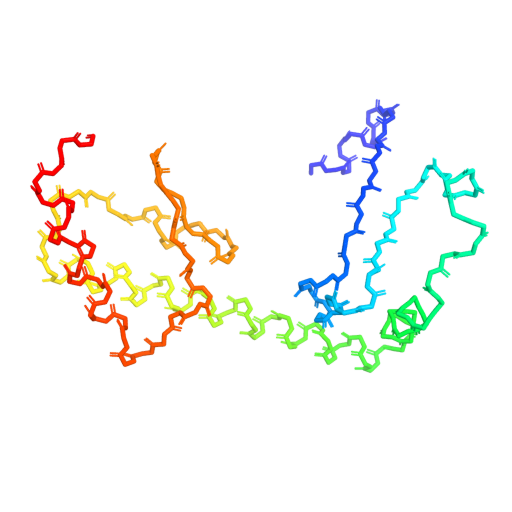 A CA 1
ATOM 747 C C . GLN A 1 95 ? -16.845 1.988 10.574 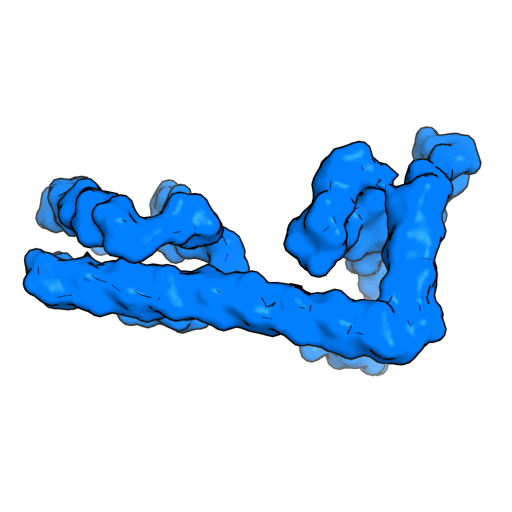1.00 77.25 95 GLN A C 1
ATOM 749 O O . GLN A 1 95 ? -15.737 1.617 10.182 1.00 77.25 95 GLN A O 1
ATOM 754 N N . SER A 1 96 ? -17.967 1.416 10.113 1.00 79.56 96 SER A N 1
ATOM 755 C CA . SER A 1 96 ? -17.989 0.340 9.111 1.00 79.56 96 SER A CA 1
ATOM 756 C C . SER A 1 96 ? -17.328 0.708 7.777 1.00 79.56 96 SER A C 1
ATOM 758 O O . SER A 1 96 ? -16.956 -0.180 7.010 1.00 79.56 96 SER A O 1
ATOM 760 N N . TYR A 1 97 ? -17.146 1.999 7.489 1.00 83.00 97 TYR A N 1
ATOM 761 C CA . TYR A 1 97 ? -16.454 2.471 6.290 1.00 83.00 97 TYR A CA 1
ATOM 762 C C . TYR A 1 97 ? -14.951 2.135 6.291 1.00 83.00 97 TYR A C 1
ATOM 764 O O . TYR A 1 97 ? -14.382 1.929 5.220 1.00 83.00 97 TYR A O 1
ATOM 772 N N . LEU A 1 98 ? -14.310 2.017 7.462 1.00 83.12 98 LEU A N 1
ATOM 773 C CA . LEU A 1 98 ? -12.865 1.767 7.580 1.00 83.12 98 LEU A CA 1
ATOM 774 C C . LEU A 1 98 ? -12.443 0.417 6.985 1.00 83.12 98 LEU A C 1
ATOM 776 O O . LEU A 1 98 ? -11.354 0.302 6.413 1.00 83.12 98 LEU A O 1
ATOM 780 N N . SER A 1 99 ? -13.317 -0.588 7.080 1.00 84.12 99 SER A N 1
ATOM 781 C CA . SER A 1 99 ? -13.099 -1.914 6.496 1.00 84.12 99 SER A CA 1
ATOM 782 C C . SER A 1 99 ? -13.415 -1.980 4.999 1.00 84.12 99 SER A C 1
ATOM 784 O O . SER A 1 99 ? -12.912 -2.870 4.315 1.00 84.12 99 SER A O 1
ATOM 786 N N . LYS A 1 100 ? -14.225 -1.049 4.479 1.00 84.50 100 LYS A N 1
ATOM 787 C CA . LYS A 1 100 ? -14.624 -0.986 3.062 1.00 84.50 100 LYS A CA 1
ATOM 788 C C . LYS A 1 100 ? -13.650 -0.178 2.200 1.00 84.50 100 LYS A C 1
ATOM 790 O O . LYS A 1 100 ? -13.633 -0.348 0.986 1.00 84.50 100 LYS A O 1
ATOM 795 N N . GLN A 1 101 ? -12.875 0.718 2.809 1.00 83.69 101 GLN A N 1
ATOM 796 C CA . GLN A 1 101 ? -11.884 1.534 2.110 1.00 83.69 101 GLN A CA 1
ATOM 797 C C . GLN A 1 101 ? -10.657 0.716 1.682 1.00 83.69 101 GLN A C 1
ATOM 799 O O . 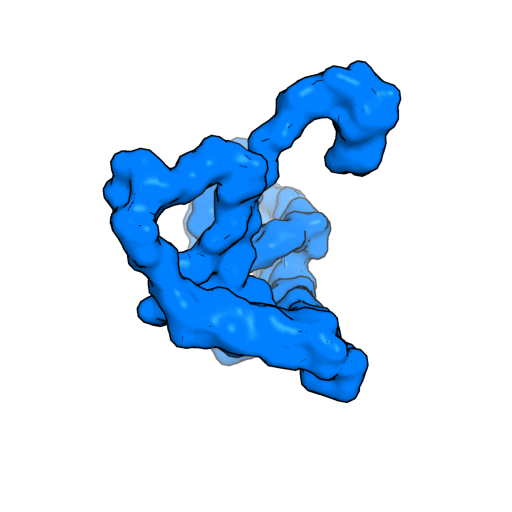GLN A 1 101 ? -10.217 -0.194 2.383 1.00 83.69 101 GLN A O 1
ATOM 804 N N . PHE A 1 102 ? -10.063 1.111 0.554 1.00 81.88 102 PHE A N 1
ATOM 805 C CA . PHE A 1 102 ? -8.832 0.535 0.014 1.00 81.88 102 PHE A CA 1
ATOM 806 C C . PHE A 1 102 ? -7.664 1.518 0.128 1.00 81.88 102 PHE A C 1
ATOM 808 O O . PHE A 1 102 ? -7.854 2.731 0.165 1.00 81.88 102 PHE A O 1
ATOM 815 N N . GLY A 1 103 ? -6.443 0.984 0.130 1.00 80.44 103 GLY A N 1
ATOM 816 C CA . GLY A 1 103 ? -5.212 1.773 0.160 1.00 80.44 103 GLY A CA 1
ATOM 817 C C . GLY A 1 103 ? -4.567 1.858 1.542 1.00 80.44 103 GLY A C 1
ATOM 818 O O . GLY A 1 103 ? -5.046 1.286 2.522 1.00 80.44 103 GLY A O 1
ATOM 819 N N . LEU A 1 104 ? -3.435 2.558 1.603 1.00 81.31 104 LEU A N 1
ATOM 820 C CA . LEU A 1 104 ? -2.580 2.653 2.794 1.00 81.31 104 LEU A CA 1
ATOM 821 C C . LEU A 1 104 ? -3.180 3.544 3.892 1.00 81.31 104 LEU A C 1
ATOM 823 O O . LEU A 1 104 ? -2.919 3.325 5.073 1.00 81.31 104 LEU A O 1
ATOM 827 N N . TYR A 1 105 ? -3.997 4.520 3.499 1.00 81.25 105 TYR A N 1
ATOM 828 C CA . TYR A 1 105 ? -4.589 5.520 4.380 1.00 81.25 105 TYR A CA 1
ATOM 829 C C . TYR A 1 105 ? -6.096 5.301 4.493 1.00 81.25 105 TYR A C 1
ATOM 831 O O . TYR A 1 105 ? -6.752 4.897 3.533 1.00 81.25 105 TYR A O 1
ATOM 839 N N . SER A 1 106 ? -6.645 5.535 5.675 1.00 77.88 106 SER A N 1
ATOM 840 C CA . SER A 1 106 ? -8.083 5.681 5.891 1.00 77.88 106 SER A CA 1
ATOM 841 C C . SER A 1 106 ? -8.383 7.145 6.093 1.00 77.88 106 SER A C 1
ATOM 843 O O . SER A 1 106 ? -7.676 7.794 6.855 1.00 77.88 106 SER A O 1
ATOM 845 N N . PHE A 1 107 ? -9.443 7.638 5.471 1.00 67.25 107 PHE A N 1
ATOM 846 C CA . PHE A 1 107 ? -9.871 9.023 5.626 1.00 67.25 107 PHE A CA 1
ATOM 847 C C . PHE A 1 107 ? -11.262 9.053 6.249 1.00 67.25 107 PHE A C 1
ATOM 849 O O . PHE A 1 107 ? -12.152 8.313 5.814 1.00 67.25 107 PHE A O 1
ATOM 856 N N . ASN A 1 108 ? -11.437 9.892 7.268 1.00 67.38 108 ASN A N 1
ATOM 857 C CA . ASN A 1 108 ? -12.740 10.426 7.649 1.00 67.38 108 ASN A CA 1
ATOM 858 C C . ASN A 1 108 ? -12.928 11.802 6.959 1.00 67.38 108 ASN A C 1
ATOM 860 O O . ASN A 1 108 ? -12.096 12.199 6.142 1.00 67.38 108 ASN A O 1
ATOM 864 N N . LYS A 1 109 ? -14.028 12.518 7.232 1.00 63.62 109 LYS A N 1
ATOM 865 C CA . LYS A 1 109 ? -14.296 13.829 6.604 1.00 63.62 109 LYS A CA 1
ATOM 866 C C . LYS A 1 109 ? -13.232 14.900 6.905 1.00 63.62 109 LYS A C 1
ATOM 868 O O . LYS A 1 109 ? -13.055 15.786 6.078 1.00 63.62 109 LYS A O 1
ATOM 873 N N . ASN A 1 110 ? -12.538 14.812 8.041 1.00 58.25 110 ASN A N 1
ATOM 874 C CA . ASN A 1 110 ? -11.684 15.883 8.560 1.00 58.25 110 ASN A CA 1
ATOM 875 C C . ASN A 1 110 ? -10.199 15.480 8.694 1.00 58.25 110 ASN A C 1
ATOM 877 O O . ASN A 1 110 ? -9.344 16.356 8.750 1.00 58.25 110 ASN A O 1
ATOM 881 N N . GLU A 1 111 ? -9.867 14.185 8.719 1.00 65.06 111 GLU A N 1
ATOM 882 C CA . GLU A 1 111 ? -8.531 13.646 9.008 1.00 65.06 111 GLU A CA 1
ATOM 883 C C . GLU A 1 111 ? -8.288 12.267 8.367 1.00 65.06 111 GLU A C 1
ATOM 885 O O . GLU A 1 111 ? -9.212 11.493 8.089 1.00 65.06 111 GLU A O 1
ATOM 890 N N . GLY A 1 112 ? -7.008 11.938 8.156 1.00 68.56 112 GLY A N 1
ATOM 891 C CA . GLY A 1 112 ? -6.564 10.653 7.620 1.00 68.56 112 GLY A CA 1
ATOM 892 C C . GLY A 1 112 ? -5.585 9.927 8.542 1.00 68.56 112 GLY A C 1
ATOM 893 O O . GLY A 1 112 ? -4.639 10.526 9.042 1.00 68.56 112 GLY A O 1
ATOM 894 N N . ILE A 1 113 ? -5.771 8.619 8.724 1.00 75.44 113 ILE A N 1
ATOM 895 C CA . ILE A 1 113 ? -4.873 7.743 9.491 1.00 75.44 113 ILE A CA 1
ATOM 896 C C . ILE A 1 113 ? -4.209 6.743 8.550 1.00 75.44 113 ILE A C 1
ATOM 898 O O . ILE A 1 113 ? -4.870 6.080 7.750 1.00 75.44 113 ILE A O 1
ATOM 902 N N . SER A 1 114 ? -2.891 6.584 8.669 1.00 78.50 114 SER A N 1
ATOM 903 C CA . SER A 1 114 ? -2.165 5.519 7.975 1.00 78.50 114 SER A CA 1
ATOM 904 C C . SER A 1 114 ? -2.411 4.170 8.653 1.00 78.50 114 SER A C 1
ATOM 906 O O . SER A 1 114 ? -2.062 3.978 9.815 1.00 78.50 114 SER A O 1
ATOM 908 N N . ILE A 1 115 ? -2.975 3.213 7.916 1.00 80.06 115 ILE A N 1
ATOM 909 C CA . ILE A 1 115 ? -3.180 1.831 8.383 1.00 80.06 115 ILE A CA 1
ATOM 910 C C . ILE A 1 115 ? -1.941 0.968 8.118 1.00 80.06 115 ILE A C 1
ATOM 912 O O . ILE A 1 115 ? -1.721 -0.045 8.775 1.00 80.06 115 ILE A O 1
ATOM 916 N N . ALA A 1 116 ? -1.096 1.380 7.174 1.00 72.56 116 ALA A N 1
ATOM 917 C CA . ALA A 1 116 ? 0.063 0.614 6.723 1.00 72.56 116 ALA A CA 1
ATOM 918 C C . ALA A 1 116 ? 1.107 0.342 7.819 1.00 72.56 116 ALA A C 1
ATOM 920 O O . ALA A 1 116 ? 1.792 -0.686 7.769 1.00 72.56 116 ALA A O 1
ATOM 921 N N . GLY A 1 117 ? 1.225 1.274 8.772 1.00 78.06 117 GLY A N 1
ATOM 922 C CA . GLY A 1 117 ? 2.152 1.212 9.903 1.00 78.06 117 GLY A CA 1
ATOM 923 C C . GLY A 1 117 ? 1.597 0.504 11.140 1.00 78.06 117 GLY A C 1
ATOM 924 O O . GLY A 1 117 ? 2.324 0.358 12.119 1.00 78.06 117 GLY A O 1
ATOM 925 N N . LEU A 1 118 ? 0.334 0.066 11.118 1.00 82.44 118 LEU A N 1
ATOM 926 C CA . LEU A 1 118 ? -0.252 -0.669 12.235 1.00 82.44 118 LEU A CA 1
ATOM 927 C C . LEU A 1 118 ? 0.261 -2.111 12.269 1.00 82.44 118 LEU A C 1
ATOM 929 O O . LEU A 1 118 ? 0.508 -2.741 11.236 1.00 82.44 118 LEU A O 1
ATOM 933 N N . ASN A 1 119 ? 0.404 -2.624 13.486 1.00 84.25 119 ASN A N 1
ATOM 934 C CA . ASN A 1 119 ? 0.702 -4.019 13.773 1.00 84.25 119 ASN A CA 1
ATOM 935 C C . ASN A 1 119 ? -0.262 -4.538 14.847 1.00 84.25 119 ASN A C 1
ATOM 937 O O . ASN A 1 119 ? -0.943 -3.754 15.512 1.00 84.25 119 ASN A O 1
ATOM 941 N N . ASP A 1 120 ? -0.283 -5.853 15.051 1.00 84.62 120 ASP A N 1
ATOM 942 C CA . ASP A 1 120 ? -1.199 -6.490 16.004 1.00 84.62 120 ASP A CA 1
ATOM 943 C C . ASP A 1 120 ? -0.974 -6.042 17.461 1.00 84.62 120 ASP A C 1
ATOM 945 O O . ASP A 1 120 ? -1.910 -6.045 18.261 1.00 84.62 120 ASP A O 1
ATOM 949 N N . ASN A 1 121 ? 0.236 -5.589 17.805 1.00 85.44 121 ASN A N 1
ATOM 950 C CA . ASN A 1 121 ? 0.580 -5.146 19.159 1.00 85.44 121 ASN A CA 1
ATOM 951 C C . ASN A 1 121 ? 0.009 -3.755 19.483 1.00 85.44 121 ASN A C 1
ATOM 953 O O . ASN A 1 121 ? -0.470 -3.518 20.590 1.00 85.44 121 ASN A O 1
ATOM 957 N N . TYR A 1 122 ? 0.046 -2.831 18.521 1.00 85.75 122 TYR A N 1
ATOM 958 C CA . TYR A 1 122 ? -0.364 -1.438 18.709 1.00 85.75 122 TYR A CA 1
ATOM 959 C C . TYR A 1 122 ? -1.790 -1.166 18.237 1.00 85.75 122 TYR A C 1
ATOM 961 O O . TYR A 1 122 ? -2.338 -0.114 18.554 1.00 85.75 122 TYR A O 1
ATOM 969 N N . ILE A 1 123 ? -2.428 -2.095 17.520 1.00 87.06 123 ILE A N 1
ATOM 970 C CA . ILE A 1 123 ? -3.763 -1.870 16.952 1.00 87.06 123 ILE A CA 1
ATOM 971 C C . ILE A 1 123 ? -4.809 -1.533 18.016 1.00 87.06 123 ILE A C 1
ATOM 973 O O . ILE A 1 123 ? -5.619 -0.632 17.815 1.00 87.06 123 ILE A O 1
ATOM 977 N N . LYS A 1 124 ? -4.746 -2.196 19.178 1.00 87.75 124 LYS A N 1
ATOM 978 C CA . LYS A 1 124 ? -5.633 -1.915 20.313 1.00 87.75 124 LYS A CA 1
ATOM 979 C C . LYS A 1 124 ? -5.347 -0.544 20.911 1.00 87.75 124 LYS A C 1
ATOM 981 O O . LYS A 1 124 ? -6.278 0.199 21.185 1.00 87.75 124 LYS A O 1
ATOM 986 N N . TYR A 1 125 ? -4.071 -0.202 21.079 1.00 89.19 125 TYR A N 1
ATOM 987 C CA . TYR A 1 125 ? -3.655 1.101 21.594 1.00 89.19 125 TYR A CA 1
ATOM 988 C C . TYR A 1 125 ? -4.152 2.244 20.705 1.00 89.19 125 TYR A C 1
ATOM 990 O O . TYR A 1 125 ? -4.781 3.181 21.189 1.00 89.19 125 TYR A O 1
ATOM 998 N N . VAL A 1 126 ? -3.944 2.128 19.392 1.00 88.00 126 VAL A N 1
ATOM 999 C CA . VAL A 1 126 ? -4.403 3.135 18.431 1.00 88.00 126 VAL A CA 1
ATOM 1000 C C . VAL A 1 126 ? -5.931 3.187 18.377 1.00 88.00 126 VAL A C 1
ATOM 1002 O O . VAL A 1 126 ? -6.486 4.277 18.298 1.00 88.00 126 VAL A O 1
ATOM 1005 N N . ALA A 1 127 ? -6.626 2.048 18.474 1.00 87.44 127 ALA A N 1
ATOM 1006 C CA . ALA A 1 127 ? -8.089 2.024 18.537 1.00 87.44 127 ALA A CA 1
ATOM 1007 C C . ALA A 1 127 ? -8.627 2.717 19.798 1.00 87.44 127 ALA A C 1
ATOM 1009 O O . ALA A 1 127 ? -9.585 3.477 19.701 1.00 87.44 127 ALA A O 1
ATOM 1010 N N . MET A 1 128 ? -7.985 2.516 20.955 1.00 88.06 128 MET A N 1
ATOM 1011 C CA . MET A 1 128 ? -8.329 3.211 22.199 1.00 88.06 128 MET A CA 1
ATOM 1012 C C . MET A 1 128 ? -8.116 4.719 22.071 1.00 88.06 128 MET A C 1
ATOM 1014 O O . MET A 1 128 ? -9.038 5.482 22.334 1.00 88.06 128 MET A O 1
ATOM 1018 N N . ALA A 1 129 ? -6.951 5.156 21.586 1.00 86.88 129 ALA A N 1
ATOM 1019 C CA . ALA A 1 129 ? -6.685 6.575 21.348 1.00 86.88 129 ALA A CA 1
ATOM 1020 C C . ALA A 1 129 ? -7.687 7.197 20.358 1.00 86.88 129 ALA A C 1
ATOM 1022 O O . ALA A 1 129 ? -8.200 8.288 20.593 1.00 86.88 129 ALA A O 1
ATOM 1023 N N . PHE A 1 130 ? -8.022 6.483 19.279 1.00 83.69 130 PHE A N 1
ATOM 1024 C CA . PHE A 1 130 ? -9.010 6.945 18.307 1.00 83.69 130 PHE A CA 1
ATOM 1025 C C . PHE A 1 130 ? -10.411 7.058 18.918 1.00 83.69 130 PHE A C 1
ATOM 1027 O O . PHE A 1 130 ? -11.108 8.048 18.696 1.00 83.69 130 PHE A O 1
ATOM 1034 N N . HIS A 1 131 ? -10.822 6.074 19.718 1.00 84.38 131 HIS A N 1
ATOM 1035 C CA . HIS A 1 131 ? -12.090 6.104 20.441 1.00 84.38 131 HIS A CA 1
ATOM 1036 C C . HIS A 1 131 ? -12.160 7.282 21.428 1.00 84.38 131 HIS A C 1
ATOM 1038 O O . HIS A 1 131 ? -13.144 8.016 21.446 1.00 84.38 131 HIS A O 1
ATOM 1044 N N . GLU A 1 132 ? -11.091 7.518 22.189 1.00 84.69 132 GLU A N 1
ATOM 1045 C CA . GLU A 1 132 ? -10.995 8.610 23.164 1.00 84.69 132 GLU A CA 1
ATOM 1046 C C . GLU A 1 132 ? -11.114 10.004 22.532 1.00 84.69 132 GLU A C 1
ATOM 1048 O O . GLU A 1 132 ? -11.714 10.901 23.122 1.00 84.69 132 GLU A O 1
ATOM 1053 N N . VAL A 1 133 ? -10.578 10.190 21.324 1.00 82.31 133 VAL A N 1
ATOM 1054 C CA . VAL A 1 133 ? -10.711 11.452 20.579 1.00 82.31 133 VAL A CA 1
ATOM 1055 C C . VAL A 1 133 ? -12.111 11.580 19.978 1.00 82.31 133 VAL A C 1
ATOM 1057 O O . VAL A 1 133 ? -12.740 12.636 20.047 1.00 82.31 133 VAL A O 1
ATOM 1060 N N . THR A 1 134 ? -12.638 10.496 19.409 1.00 76.81 134 THR A N 1
ATOM 1061 C CA . THR A 1 134 ? -13.927 10.532 18.705 1.00 76.81 134 THR A CA 1
ATOM 1062 C C . THR A 1 134 ? -15.135 10.606 19.637 1.00 76.81 134 THR A C 1
ATOM 1064 O O . THR A 1 134 ? -16.121 11.225 19.261 1.00 76.81 134 THR A O 1
ATOM 1067 N N . LYS A 1 135 ? -15.069 10.086 20.871 1.00 76.81 135 LYS A N 1
ATOM 1068 C CA . LYS A 1 135 ? -16.212 10.098 21.808 1.00 76.81 135 LYS A CA 1
ATOM 1069 C C . LYS A 1 135 ? -16.714 11.497 22.187 1.00 76.81 135 LYS A C 1
ATOM 1071 O O . LYS A 1 135 ? -17.893 11.657 22.481 1.00 76.81 135 LYS A O 1
ATOM 1076 N N . ASN A 1 136 ? -15.824 12.490 22.187 1.00 70.19 136 ASN A N 1
ATOM 1077 C CA . ASN A 1 136 ? -16.134 13.876 22.553 1.00 70.19 136 ASN A CA 1
ATOM 1078 C C . ASN A 1 136 ? -16.322 14.782 21.328 1.00 70.19 136 ASN A C 1
ATOM 1080 O O . ASN A 1 136 ? -16.660 15.956 21.473 1.00 70.19 136 ASN A O 1
ATOM 1084 N N . THR A 1 137 ? -16.071 14.258 20.129 1.00 66.12 137 THR A N 1
ATOM 1085 C CA . THR A 1 137 ? -16.120 15.036 18.895 1.00 66.12 137 THR A CA 1
ATOM 1086 C C . THR A 1 137 ? -17.502 14.876 18.271 1.00 66.12 137 THR A C 1
ATOM 1088 O O . THR A 1 137 ? -17.900 13.769 17.929 1.00 66.12 137 THR A O 1
ATOM 1091 N N . GLN A 1 138 ? -18.245 15.973 18.109 1.00 53.97 138 GLN A N 1
ATOM 1092 C CA . GLN A 1 138 ? -19.455 15.977 17.280 1.00 53.97 138 GLN A CA 1
ATOM 1093 C C . GLN A 1 138 ? -19.018 15.963 15.805 1.00 53.97 138 GLN A C 1
ATOM 1095 O O . GLN A 1 138 ? -18.613 17.000 15.281 1.00 53.97 138 GLN A O 1
ATOM 1100 N N . ILE A 1 139 ? -19.009 14.784 15.171 1.00 52.81 139 ILE A N 1
ATOM 1101 C CA . ILE A 1 139 ? -18.710 14.602 13.733 1.00 52.81 139 ILE A CA 1
ATOM 1102 C C . ILE A 1 139 ? -19.997 14.662 12.907 1.00 52.81 139 ILE A C 1
ATOM 1104 O O . ILE A 1 139 ? -20.994 14.040 13.336 1.00 52.81 139 ILE A O 1
#

Foldseek 3Di:
DVVVCVVVVHDDWDKADPCPLVVCVVQRDIDTPPDPCVPDVDHRVPVVVVVVVCVVDPVSVVVSVVVSVVLQVVLLVLLVLLQVLLVVVVQPDPPVVSNVDGDQWDDDPPDIDGSSPDDPVCSNVVSVVVSVVRVPDPD

Radius of gyration: 20.09 Å; chains: 1; bounding box: 39×35×51 Å

Organism: Paramecium primaurelia (NCBI:txid5886)

pLDDT: mean 77.18, std 12.12, range [45.22, 92.81]

InterPro domains:
  IPR000796 Aspartate/other aminotransferase [PTHR11879] (2-134)
  IPR004839 Aminotransferase, class I/classII, large domain [PF00155] (6-109)

Secondary structure (DSSP, 8-state):
-HHHHHHTT-----EEE-TTTSS-TTT--EEESS--TTT-SS--HHHHHHHHHHHH-HHHHHHHHHHHHHHHHHHHHHHHHHHHHHHHTT-SS--THHHH--SSEEE-SS-EEESTT--TTTHHHHHHHHHHHHTT---

Sequence (139 aa):
MLMLFTEAGLPIILGQSFDQNMGLSGQRIGCLSLVSRSLWSCPPVHGARIAETILKNPKIYQLWLKEVRLMAQRIQNMRYSFTKALKELGSPHDQSYLSKQFGLYSFNKNEGISIAGLNDNYIKYVAMAFHEVTKNTQI